Protein AF-A0A1I5H2D6-F1 (afdb_monomer_lite)

Structure (mmCIF, N/CA/C/O backbone):
data_AF-A0A1I5H2D6-F1
#
_entry.id   AF-A0A1I5H2D6-F1
#
loop_
_atom_site.group_PDB
_atom_site.id
_atom_site.type_symbol
_atom_site.label_atom_id
_atom_site.label_alt_id
_atom_site.label_comp_id
_atom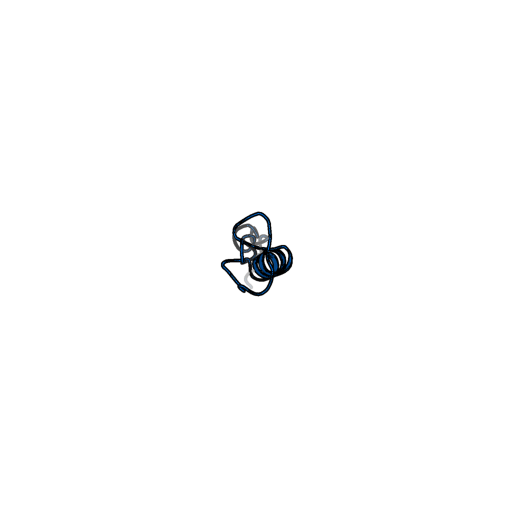_site.label_asym_id
_atom_site.label_entity_id
_atom_site.label_seq_id
_atom_site.pdbx_PDB_ins_code
_atom_site.Cartn_x
_atom_site.Cartn_y
_atom_site.Cartn_z
_atom_site.occupancy
_atom_site.B_iso_or_equiv
_atom_site.auth_seq_id
_atom_site.auth_comp_id
_atom_site.auth_asym_id
_atom_site.auth_atom_id
_atom_site.pdbx_PDB_model_num
ATOM 1 N N . MET A 1 1 ? 11.027 4.531 -12.947 1.00 79.81 1 MET A N 1
ATOM 2 C CA . MET A 1 1 ? 10.827 3.065 -12.892 1.00 79.81 1 MET A CA 1
ATOM 3 C C . MET A 1 1 ? 9.330 2.778 -12.857 1.00 79.81 1 MET A C 1
ATOM 5 O O . MET A 1 1 ? 8.596 3.676 -12.433 1.00 79.81 1 MET A O 1
ATOM 9 N N . PRO A 1 2 ? 8.853 1.620 -13.353 1.00 88.69 2 PRO A N 1
ATOM 10 C CA . PRO A 1 2 ? 7.467 1.222 -13.141 1.00 88.69 2 PRO A CA 1
ATOM 11 C C . PRO A 1 2 ? 7.229 1.036 -11.645 1.00 88.69 2 PRO A C 1
ATOM 13 O O . PRO A 1 2 ? 8.150 0.767 -10.882 1.00 88.69 2 PRO A O 1
ATOM 16 N N . CYS A 1 3 ? 5.993 1.220 -11.220 1.00 92.50 3 CYS A N 1
ATOM 17 C CA . CYS A 1 3 ? 5.640 1.020 -9.827 1.00 92.50 3 CYS A CA 1
ATOM 18 C C . CYS A 1 3 ? 5.491 -0.446 -9.465 1.00 92.50 3 CYS A C 1
ATOM 20 O O . CYS A 1 3 ? 4.748 -1.158 -10.137 1.00 92.50 3 CYS A O 1
ATOM 22 N N . ASP A 1 4 ? 6.045 -0.833 -8.324 1.00 92.50 4 ASP A N 1
ATOM 23 C CA . ASP A 1 4 ? 6.019 -2.218 -7.855 1.00 92.50 4 ASP A CA 1
ATOM 24 C C . ASP A 1 4 ? 4.602 -2.702 -7.511 1.00 92.50 4 ASP A C 1
ATOM 26 O O . ASP A 1 4 ? 4.308 -3.890 -7.568 1.00 92.50 4 ASP A O 1
ATOM 30 N N . THR A 1 5 ? 3.689 -1.784 -7.172 1.00 89.31 5 THR A N 1
ATOM 31 C CA . THR A 1 5 ? 2.329 -2.138 -6.734 1.00 89.31 5 THR A CA 1
ATOM 32 C C . THR A 1 5 ? 1.348 -2.320 -7.886 1.00 89.31 5 THR A C 1
ATOM 34 O O . THR A 1 5 ? 0.443 -3.143 -7.795 1.00 89.31 5 THR A O 1
ATOM 37 N N . CYS A 1 6 ? 1.457 -1.514 -8.944 1.00 90.75 6 CYS A N 1
ATOM 38 C CA . CYS A 1 6 ? 0.453 -1.521 -10.011 1.00 90.75 6 CYS A CA 1
ATOM 39 C C . CYS A 1 6 ? 1.022 -1.581 -11.423 1.00 90.75 6 CYS A C 1
ATOM 41 O O . CYS A 1 6 ? 0.231 -1.712 -12.350 1.00 90.75 6 CYS A O 1
ATOM 43 N N . ALA A 1 7 ? 2.335 -1.398 -11.603 1.00 91.12 7 ALA A N 1
ATOM 44 C CA . ALA A 1 7 ? 3.055 -1.336 -12.882 1.00 91.12 7 ALA A CA 1
ATOM 45 C C . ALA A 1 7 ? 2.509 -0.352 -13.947 1.00 91.12 7 ALA A C 1
ATOM 47 O O . ALA A 1 7 ? 3.108 -0.194 -15.002 1.00 91.12 7 ALA A O 1
ATOM 48 N N . ALA A 1 8 ? 1.404 0.344 -13.666 1.00 89.88 8 ALA A N 1
ATOM 49 C CA . ALA A 1 8 ? 0.636 1.111 -14.641 1.00 89.88 8 ALA A CA 1
ATOM 50 C C . ALA A 1 8 ? 1.159 2.530 -14.889 1.00 89.88 8 ALA A C 1
ATOM 52 O O . ALA A 1 8 ? 0.840 3.120 -15.914 1.00 89.88 8 ALA A O 1
ATOM 53 N N . GLU A 1 9 ? 1.942 3.102 -13.971 1.00 85.31 9 GLU A N 1
ATOM 54 C CA . GLU A 1 9 ? 2.566 4.402 -14.225 1.00 85.31 9 GLU A CA 1
ATOM 55 C C . GLU A 1 9 ? 4.045 4.367 -13.837 1.00 85.31 9 GLU A C 1
ATOM 57 O O . GLU A 1 9 ? 4.458 3.658 -12.910 1.00 85.31 9 GLU A O 1
ATOM 62 N N . THR A 1 10 ? 4.829 5.163 -14.564 1.00 83.25 10 THR A N 1
ATOM 63 C CA . THR A 1 10 ? 6.266 5.341 -14.351 1.00 83.25 10 THR A CA 1
ATOM 64 C C . THR A 1 10 ? 6.502 6.544 -13.453 1.00 83.25 10 THR A C 1
ATOM 66 O O . THR A 1 10 ? 5.878 7.588 -13.624 1.00 83.25 10 THR A O 1
ATOM 69 N N . ARG A 1 11 ? 7.382 6.389 -12.464 1.00 82.25 11 ARG A N 1
ATOM 70 C CA . ARG A 1 11 ? 7.491 7.331 -11.347 1.00 82.25 11 ARG A CA 1
ATOM 71 C C . ARG A 1 11 ? 8.873 7.285 -10.677 1.00 82.25 11 ARG A C 1
ATOM 73 O O . ARG A 1 11 ? 9.603 6.299 -10.861 1.00 82.25 11 ARG A O 1
ATOM 80 N N . PRO A 1 12 ? 9.267 8.352 -9.954 1.00 77.44 12 PRO A N 1
ATOM 81 C CA . PRO A 1 12 ? 10.467 8.353 -9.127 1.00 77.44 12 PRO A CA 1
ATOM 82 C C . PRO A 1 12 ? 10.166 7.661 -7.787 1.00 77.44 12 PRO A C 1
ATOM 84 O O . PRO A 1 12 ? 9.447 8.202 -6.953 1.00 77.44 12 PRO A O 1
ATOM 87 N N . GLY A 1 13 ? 10.692 6.44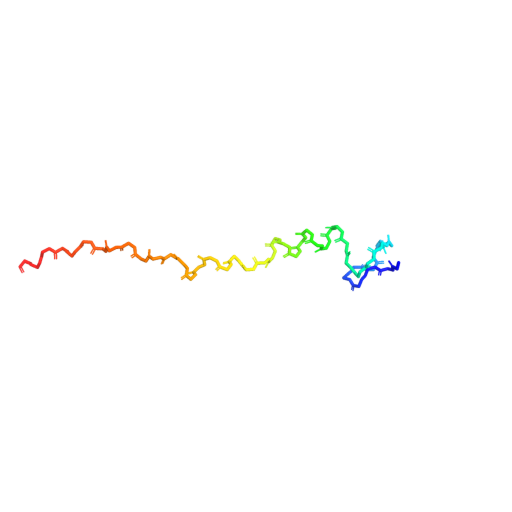7 -7.596 1.00 83.25 13 GLY A N 1
ATOM 88 C CA . GLY A 1 13 ? 10.506 5.642 -6.380 1.00 83.25 13 GLY A CA 1
ATOM 89 C C . GLY A 1 13 ? 9.715 4.338 -6.592 1.00 83.25 13 GLY A C 1
ATOM 90 O O . GLY A 1 13 ? 9.291 4.058 -7.715 1.00 83.25 13 GLY A O 1
ATOM 91 N N . PRO A 1 14 ? 9.530 3.533 -5.526 1.00 86.62 14 PRO A N 1
ATOM 92 C CA . PRO A 1 14 ? 8.952 2.182 -5.611 1.00 86.62 14 PRO A CA 1
ATOM 93 C C . PRO A 1 14 ? 7.420 2.180 -5.753 1.00 86.62 14 PRO A C 1
ATOM 95 O O . PRO A 1 14 ? 6.822 1.356 -6.448 1.00 86.62 14 PRO A O 1
ATOM 98 N N . VAL A 1 15 ? 6.753 3.147 -5.116 1.00 90.62 15 VAL A N 1
ATOM 99 C CA . VAL A 1 15 ? 5.289 3.250 -5.055 1.00 90.62 15 VAL A CA 1
ATOM 100 C C . VAL A 1 15 ? 4.847 4.630 -5.521 1.00 90.62 15 VAL A C 1
ATOM 102 O O . VAL A 1 15 ? 5.606 5.593 -5.518 1.00 90.62 15 VAL A O 1
ATOM 105 N N . CYS A 1 16 ? 3.599 4.738 -5.952 1.00 93.31 16 CYS A N 1
ATOM 106 C CA . CYS A 1 16 ? 3.043 5.977 -6.474 1.00 93.31 16 CYS A CA 1
ATOM 107 C C . CYS A 1 16 ? 2.106 6.709 -5.582 1.00 93.31 16 CYS A C 1
ATO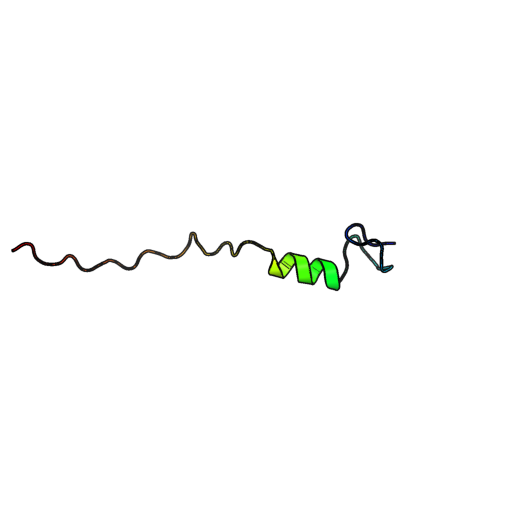M 109 O O . CYS A 1 16 ? 1.571 6.112 -4.664 1.00 93.31 16 CYS A O 1
ATOM 111 N N . ALA A 1 17 ? 1.770 7.934 -5.981 1.00 90.00 17 ALA A N 1
ATOM 112 C CA . ALA A 1 17 ? 0.723 8.713 -5.345 1.00 90.00 17 ALA A CA 1
ATOM 113 C C . ALA A 1 17 ? -0.580 7.911 -5.151 1.00 90.00 17 ALA A C 1
ATOM 115 O O . ALA A 1 17 ? -1.084 7.845 -4.035 1.00 90.00 17 ALA A O 1
ATOM 116 N N . ARG A 1 18 ? -1.093 7.227 -6.185 1.00 90.12 18 ARG A N 1
ATOM 117 C CA . ARG A 1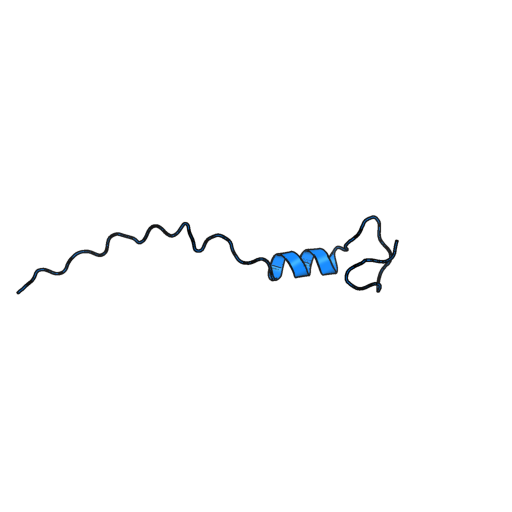 18 ? -2.362 6.474 -6.100 1.00 90.12 18 ARG A CA 1
ATOM 118 C C . ARG A 1 18 ? -2.308 5.284 -5.133 1.00 90.12 18 ARG A C 1
ATOM 120 O O . ARG A 1 18 ? -3.190 5.115 -4.300 1.00 90.12 18 ARG A O 1
ATOM 127 N N . CYS A 1 19 ? -1.271 4.463 -5.230 1.00 90.75 19 CYS A N 1
ATOM 128 C CA . CYS A 1 19 ? -1.043 3.282 -4.403 1.00 90.75 19 CYS A CA 1
ATOM 129 C C . CYS A 1 19 ? -0.643 3.674 -2.975 1.00 90.75 19 CYS A C 1
ATOM 131 O O . CYS A 1 19 ? -1.065 3.016 -2.033 1.00 90.75 19 CYS A O 1
ATOM 133 N N . ALA A 1 20 ? 0.095 4.771 -2.797 1.00 89.94 20 ALA A N 1
ATOM 134 C CA . ALA A 1 20 ? 0.418 5.332 -1.490 1.00 89.94 20 ALA A CA 1
ATOM 135 C C . ALA A 1 20 ? -0.832 5.886 -0.793 1.00 89.94 20 ALA A C 1
ATOM 137 O O . ALA A 1 20 ? -1.011 5.660 0.401 1.00 89.94 20 ALA A O 1
ATOM 138 N N . ALA A 1 21 ? -1.722 6.559 -1.528 1.00 89.56 21 ALA A N 1
ATOM 139 C CA . ALA A 1 21 ? -3.010 7.004 -1.000 1.00 89.56 21 ALA A CA 1
ATOM 140 C C . ALA A 1 21 ? -3.899 5.813 -0.613 1.00 89.56 21 ALA A C 1
ATOM 142 O O . ALA A 1 21 ? -4.464 5.795 0.478 1.00 89.56 21 ALA A O 1
ATOM 143 N N . LEU A 1 22 ? -3.966 4.779 -1.460 1.00 89.12 22 LEU A N 1
ATOM 144 C CA . LEU A 1 22 ? -4.708 3.555 -1.151 1.00 89.12 22 LEU A CA 1
ATOM 145 C C . LEU A 1 22 ? -4.180 2.877 0.122 1.00 89.12 22 LEU A C 1
ATOM 147 O O . LEU A 1 22 ? -4.969 2.497 0.984 1.00 89.12 22 LEU A O 1
ATOM 151 N N . ALA A 1 23 ? -2.856 2.790 0.272 1.00 87.69 23 ALA A N 1
ATOM 152 C CA . ALA A 1 23 ? -2.233 2.216 1.457 1.00 87.69 23 ALA A CA 1
ATOM 153 C C . ALA A 1 23 ? -2.668 2.948 2.737 1.00 87.69 23 ALA A C 1
ATOM 155 O O . ALA A 1 23 ? -3.024 2.287 3.709 1.00 87.69 23 ALA A O 1
ATOM 156 N N . GLN A 1 24 ? -2.720 4.287 2.725 1.00 85.00 24 GLN A N 1
ATOM 157 C CA . GLN A 1 24 ? -3.172 5.092 3.871 1.00 85.00 24 GLN A CA 1
ATOM 158 C C . GLN A 1 24 ? -4.626 4.807 4.267 1.00 85.00 24 GLN A C 1
ATOM 160 O O . GLN A 1 24 ? -4.935 4.780 5.454 1.00 85.00 24 GLN A O 1
ATOM 165 N N . LEU A 1 25 ? -5.513 4.548 3.300 1.00 84.25 25 LEU A N 1
ATOM 166 C CA . LEU A 1 25 ? -6.914 4.208 3.581 1.00 84.25 25 LEU A CA 1
ATOM 167 C C . LEU A 1 25 ? -7.057 2.827 4.224 1.00 84.25 25 LEU A C 1
ATOM 169 O O . LEU A 1 25 ? -7.915 2.619 5.076 1.00 84.25 25 LEU A O 1
ATOM 173 N N . THR A 1 26 ? -6.214 1.882 3.812 1.00 80.88 26 THR A N 1
ATOM 174 C CA . THR A 1 26 ? -6.217 0.512 4.341 1.00 80.88 26 THR A CA 1
ATOM 175 C C . THR A 1 26 ? -5.406 0.352 5.622 1.00 80.88 26 THR A C 1
ATOM 177 O O . THR A 1 26 ? -5.397 -0.735 6.202 1.00 80.88 26 THR A O 1
ATOM 180 N N . GLN A 1 27 ? -4.704 1.398 6.073 1.00 76.94 27 GLN A N 1
ATOM 181 C CA . GLN A 1 27 ? -3.925 1.302 7.296 1.00 76.94 27 GLN A CA 1
ATOM 182 C C . GLN A 1 27 ? -4.867 1.055 8.476 1.00 76.94 27 GLN A C 1
ATOM 184 O O . GLN A 1 27 ? -5.799 1.835 8.701 1.00 76.94 27 GLN A O 1
ATOM 189 N N . PRO A 1 28 ? -4.638 -0.016 9.259 1.00 70.44 28 PRO A N 1
ATOM 190 C CA . PRO A 1 28 ? -5.402 -0.225 10.470 1.00 70.44 28 PRO A CA 1
ATOM 191 C C . PRO A 1 28 ? -5.201 0.999 11.358 1.00 70.44 28 PRO A C 1
ATOM 193 O O . PRO A 1 28 ? -4.071 1.352 11.701 1.00 70.44 28 PRO A O 1
ATOM 196 N N . VAL A 1 29 ? -6.300 1.662 11.722 1.00 67.56 29 VAL A N 1
ATOM 197 C CA . VAL A 1 29 ? -6.266 2.781 12.662 1.00 67.56 29 VAL A CA 1
ATOM 198 C C . VAL A 1 29 ? -5.737 2.231 13.988 1.00 67.56 29 VAL A C 1
ATOM 200 O O . VAL A 1 29 ? -6.483 1.685 14.799 1.00 67.56 29 VAL A O 1
ATOM 203 N N . LEU A 1 30 ? -4.434 2.393 14.228 1.00 59.41 30 LEU A N 1
ATOM 204 C CA . LEU A 1 30 ? -3.688 1.963 15.421 1.00 59.41 30 LEU A CA 1
ATOM 205 C C . LEU A 1 30 ? -4.176 2.624 16.733 1.00 59.41 30 LEU A C 1
ATOM 207 O O . LEU A 1 30 ? -3.495 2.582 17.753 1.00 59.41 30 LEU A O 1
ATOM 211 N N . ARG A 1 31 ? -5.372 3.227 16.755 1.00 57.38 31 ARG A N 1
ATOM 212 C CA . ARG A 1 31 ? -5.956 3.938 17.905 1.00 57.38 31 ARG A CA 1
ATOM 213 C C . ARG A 1 31 ? -7.019 3.153 18.672 1.00 57.38 31 ARG A C 1
ATOM 215 O O . ARG A 1 31 ? -7.673 3.711 19.547 1.00 57.38 31 ARG A O 1
ATOM 222 N N . LEU A 1 32 ? -7.188 1.860 18.404 1.00 56.81 32 LEU A N 1
ATOM 223 C CA . LEU A 1 32 ? -8.067 1.015 19.223 1.00 56.81 32 LEU A CA 1
ATOM 224 C C . LEU A 1 32 ? -7.451 0.610 20.573 1.00 56.81 32 LEU A C 1
ATOM 226 O O . LEU A 1 32 ? -8.180 0.154 21.446 1.00 56.81 32 LEU A O 1
ATOM 230 N N . ARG A 1 33 ? -6.146 0.831 20.796 1.00 57.97 33 ARG A N 1
ATOM 231 C CA . ARG A 1 33 ? -5.484 0.518 22.080 1.00 57.97 33 ARG A CA 1
ATOM 232 C C . ARG A 1 33 ? -5.403 1.682 23.073 1.00 57.97 33 ARG A C 1
ATOM 234 O O . ARG A 1 33 ? -5.038 1.457 24.220 1.00 57.97 33 ARG A O 1
ATOM 241 N N . THR A 1 34 ? -5.760 2.905 22.675 1.00 58.94 34 THR A N 1
ATOM 242 C CA . THR A 1 34 ? -5.647 4.100 23.537 1.00 58.94 34 THR A CA 1
ATOM 243 C C . THR A 1 34 ? -6.980 4.658 24.020 1.00 58.94 34 THR A C 1
ATOM 245 O O . THR A 1 34 ? -6.993 5.652 24.747 1.00 58.94 34 THR A O 1
ATOM 248 N N . ARG A 1 35 ? -8.116 4.020 23.704 1.00 60.66 35 ARG A N 1
ATOM 249 C CA . ARG A 1 35 ? -9.364 4.338 24.406 1.00 60.66 35 ARG A CA 1
ATOM 250 C C . ARG A 1 35 ? -9.251 3.812 25.837 1.00 60.66 35 ARG A C 1
ATOM 252 O O . ARG A 1 35 ? -9.596 2.666 26.108 1.00 60.66 35 ARG A O 1
ATOM 259 N N .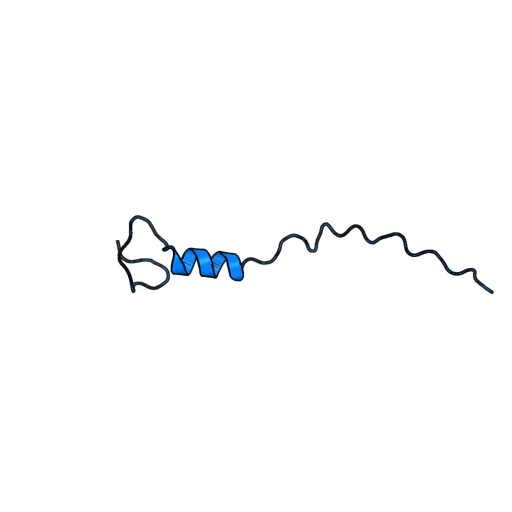 ARG A 1 36 ? -8.761 4.651 26.760 1.00 63.62 36 ARG A N 1
ATOM 260 C CA . ARG A 1 36 ? -9.034 4.483 28.193 1.00 63.62 36 ARG A CA 1
ATOM 261 C C . ARG A 1 36 ? -10.542 4.309 28.315 1.00 63.62 36 ARG A C 1
ATOM 263 O O . ARG A 1 36 ? -11.292 5.208 27.940 1.00 63.62 36 ARG A O 1
ATOM 270 N N . ARG A 1 37 ? -10.976 3.136 28.770 1.00 65.94 37 ARG A N 1
ATOM 271 C CA . ARG A 1 37 ? -12.379 2.889 29.092 1.00 65.94 37 ARG A CA 1
ATOM 272 C C . ARG A 1 37 ? -12.781 3.954 30.121 1.00 65.94 37 ARG A C 1
ATOM 274 O O . ARG A 1 37 ? -12.138 3.997 31.171 1.00 65.94 37 ARG A O 1
ATOM 281 N N . PRO A 1 38 ? -13.748 4.844 29.835 1.00 69.50 38 PRO A N 1
ATOM 282 C CA . PRO A 1 38 ? -14.236 5.753 30.860 1.00 69.50 38 PRO A CA 1
ATOM 283 C C . PRO A 1 38 ? -14.756 4.907 32.032 1.00 69.50 38 PRO A C 1
ATOM 285 O O . PRO A 1 38 ? -15.345 3.846 31.787 1.00 69.50 38 PRO A O 1
ATOM 288 N N . PRO A 1 39 ? -14.490 5.303 33.289 1.00 72.81 39 PRO A N 1
ATOM 289 C CA . PRO A 1 39 ? -14.991 4.566 34.438 1.00 72.81 39 PRO A CA 1
ATOM 290 C C . PRO A 1 39 ? -16.517 4.517 34.347 1.00 72.81 39 PRO A C 1
ATOM 292 O O . PRO A 1 39 ? -17.179 5.550 34.264 1.00 72.81 39 PRO A O 1
ATOM 295 N N . VAL A 1 40 ? -17.068 3.305 34.296 1.00 75.06 40 VAL A N 1
ATOM 296 C CA . VAL A 1 40 ? -18.517 3.101 34.330 1.00 75.06 40 VAL A CA 1
ATOM 297 C C . VAL A 1 40 ? -18.951 3.316 35.783 1.00 75.06 40 VAL A C 1
ATOM 299 O O . VAL A 1 40 ? -18.394 2.644 36.656 1.00 75.06 40 VAL A O 1
ATOM 302 N N . PRO A 1 41 ? -19.890 4.231 36.078 1.00 75.19 41 PRO A N 1
ATOM 303 C CA . PRO A 1 41 ? -20.417 4.369 37.429 1.00 75.19 41 PRO A CA 1
ATOM 304 C C . PRO A 1 41 ? -21.088 3.056 37.841 1.00 75.19 41 PRO A C 1
ATOM 306 O O . PRO A 1 41 ? -21.922 2.517 37.113 1.00 75.19 41 PRO A O 1
ATOM 309 N N . GLN A 1 42 ? -20.678 2.509 38.986 1.00 76.62 42 GLN A N 1
ATOM 310 C CA . GLN A 1 42 ? -21.276 1.295 39.533 1.00 76.62 42 GLN A CA 1
ATOM 311 C C . GLN A 1 42 ? -22.687 1.636 40.018 1.00 76.62 42 GLN A C 1
ATOM 313 O O . GLN A 1 42 ? -22.859 2.529 40.847 1.00 76.62 42 GLN A O 1
ATOM 318 N N . ALA A 1 43 ? -23.697 0.958 39.473 1.00 77.62 43 ALA A N 1
ATOM 319 C CA . ALA A 1 43 ? -25.057 1.076 39.977 1.00 77.62 43 ALA A CA 1
ATOM 320 C C . ALA A 1 43 ? -25.115 0.508 41.410 1.00 77.62 43 ALA A C 1
ATOM 322 O O . ALA A 1 43 ? -24.505 -0.535 41.659 1.00 77.62 43 ALA A O 1
ATOM 323 N N . PRO A 1 44 ? -25.818 1.165 42.351 1.00 72.44 44 PRO A N 1
ATOM 324 C CA . PRO A 1 44 ? -25.967 0.646 43.703 1.00 72.44 44 PRO A CA 1
ATOM 325 C C . PRO A 1 44 ? -26.689 -0.707 43.667 1.00 72.44 44 PRO A C 1
ATOM 327 O O . PRO A 1 44 ? -27.741 -0.844 43.038 1.00 72.44 44 PRO A O 1
ATOM 330 N N . ALA A 1 45 ? -26.099 -1.703 44.330 1.00 73.94 45 ALA A N 1
ATOM 331 C CA . ALA A 1 45 ? -26.748 -2.981 44.585 1.00 73.94 45 ALA A CA 1
ATOM 332 C C . ALA A 1 45 ? -27.949 -2.741 45.512 1.00 73.94 45 ALA A C 1
ATOM 334 O O . ALA A 1 45 ? -27.822 -2.039 46.517 1.00 73.94 45 ALA A O 1
ATOM 335 N N . ARG A 1 46 ? -29.108 -3.267 45.121 1.00 64.38 46 ARG A N 1
ATOM 336 C CA . ARG A 1 46 ? -30.362 -3.163 45.867 1.00 64.38 46 ARG A CA 1
ATOM 337 C C . ARG A 1 46 ? -30.513 -4.332 46.829 1.00 64.38 46 ARG A C 1
ATOM 339 O O . ARG A 1 46 ? -30.100 -5.444 46.435 1.00 64.38 46 ARG A O 1
#

pLDDT: mean 78.85, std 11.33, range [56.81, 93.31]

Foldseek 3Di:
DQAPPPSPDDDDDNHDPVVVVVCVVPPDPPCPVPPPPPDDDDDDDD

Sequence (46 aa):
MPCDTCAAETRPGPVCARCAALAQLTQPVLRLRTRRRPPVPQAP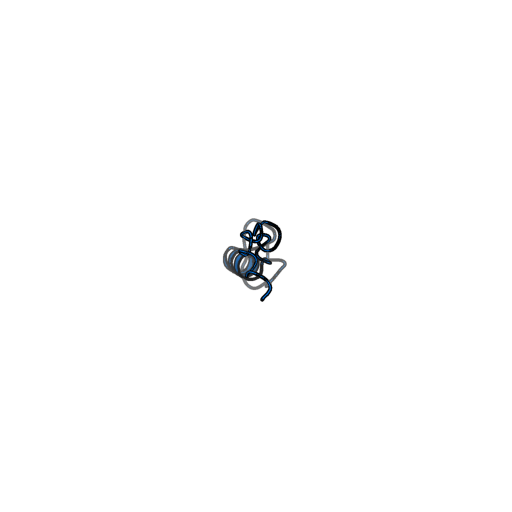AR

Organism: NCBI:txid1861

Radius of gyration: 22.05 Å; chains: 1; bounding box: 41×12×60 Å

Secondary structure (DSSP, 8-state):
-B-TTTSSSB-SSSS-HHHHHHHHHHS--TTTT---PPPPPPPPP-